Protein AF-A0A956FPH5-F1 (afdb_monomer)

Sequence (96 aa):
MIKRRSDGAIDFVSPLPCPFNYGSIPGFVAGDGDPLDAVVLGARLPAGAKVRRRVVGVVDFIDDGCEDPKVICAEGPLSPGQRRGVELFFAVYARF

Solvent-accessible surface area (backbone atoms only — not comparable to full-atom values): 5988 Å² total; per-residue (Å²): 68,66,44,54,40,87,89,66,48,78,72,43,71,52,95,51,87,55,97,54,41,68,49,59,42,90,97,40,67,41,89,86,69,35,51,28,39,31,37,40,59,71,82,89,69,65,90,88,67,84,82,91,67,44,79,71,51,67,46,89,38,70,52,97,90,37,78,53,52,36,35,32,26,23,96,58,83,75,50,77,64,55,48,50,51,54,53,50,50,52,65,56,52,72,76,112

Nearest PDB structures (foldseek):
  6stf-assembly2_B  TM=5.545E-01  e=3.358E+00  Homo sapiens
  8fpw-assembly1_A  TM=4.051E-01  e=4.344E+00  Homo sapiens
  4m4k-assembly1_A  TM=5.173E-01  e=9.406E+00  Drosophila melanogaster

Mean predicted aligned error: 3.31 Å

Secondary structure (DSSP, 8-state):
-EEE-TTS-EEEE-SS--SSEEEEEEEEE-TTSSEEEEEE-SSPPPTT-----EEEEEE--EETTEE--EEEEESSSPPHHHHHHHHHHHHHHTT-

pLDDT: mean 91.52, std 5.55, range [76.44, 98.12]

Radius of gyration: 12.76 Å; Cα contacts (8 Å, |Δi|>4): 141; chains: 1; bounding box: 29×33×29 Å

Structure (mmCIF, N/CA/C/O backbone):
data_AF-A0A956FPH5-F1
#
_entry.id   AF-A0A956FPH5-F1
#
loop_
_atom_site.group_PDB
_atom_site.id
_atom_site.type_symbol
_atom_site.label_atom_id
_atom_site.label_alt_id
_atom_site.label_comp_id
_atom_site.label_asym_id
_atom_site.label_entity_id
_atom_site.label_seq_id
_atom_site.pdbx_PDB_ins_code
_atom_site.Cartn_x
_atom_site.Cartn_y
_atom_site.Cartn_z
_atom_site.occupancy
_atom_site.B_iso_or_equiv
_atom_site.auth_seq_id
_atom_site.auth_comp_id
_atom_site.auth_asym_id
_atom_site.auth_atom_id
_atom_site.pdbx_PDB_model_num
ATOM 1 N N . MET A 1 1 ? 7.480 -5.371 4.843 1.00 83.31 1 MET A N 1
ATOM 2 C CA . MET A 1 1 ? 6.456 -5.584 3.791 1.00 83.31 1 MET A CA 1
ATOM 3 C C . MET A 1 1 ? 6.927 -6.742 2.931 1.00 83.31 1 MET A C 1
ATOM 5 O O . MET A 1 1 ? 8.130 -6.832 2.734 1.00 83.31 1 MET A O 1
ATOM 9 N N . ILE A 1 2 ? 6.044 -7.652 2.515 1.00 87.19 2 ILE A N 1
ATOM 10 C CA . ILE A 1 2 ? 6.415 -8.808 1.678 1.00 87.19 2 ILE A CA 1
ATOM 11 C C . ILE A 1 2 ? 5.467 -8.834 0.481 1.00 87.19 2 ILE A C 1
ATOM 13 O O . ILE A 1 2 ? 4.271 -9.050 0.690 1.00 87.19 2 ILE A O 1
ATOM 17 N N . LYS A 1 3 ? 5.998 -8.619 -0.727 1.00 86.06 3 LYS A N 1
ATOM 18 C CA . LYS A 1 3 ? 5.282 -8.789 -1.999 1.00 86.06 3 LYS A CA 1
ATOM 19 C C . LYS A 1 3 ? 5.338 -10.252 -2.404 1.00 86.06 3 LYS A C 1
ATOM 21 O O . LYS A 1 3 ? 6.346 -10.935 -2.196 1.00 86.06 3 LYS A O 1
ATOM 26 N N . ARG A 1 4 ? 4.217 -10.752 -2.911 1.00 88.44 4 ARG A N 1
ATOM 27 C CA . ARG A 1 4 ? 4.083 -12.128 -3.382 1.00 88.44 4 ARG A CA 1
ATOM 28 C C . ARG A 1 4 ? 3.476 -12.127 -4.768 1.00 88.44 4 ARG A C 1
ATOM 30 O O . ARG A 1 4 ? 2.506 -11.408 -4.997 1.00 88.44 4 ARG A O 1
ATOM 37 N N . ARG A 1 5 ? 4.005 -12.995 -5.624 1.00 84.50 5 ARG A N 1
ATOM 38 C CA . ARG A 1 5 ? 3.460 -13.240 -6.959 1.00 84.50 5 ARG A CA 1
ATOM 39 C C . ARG A 1 5 ? 2.161 -14.032 -6.874 1.00 84.50 5 ARG A C 1
ATOM 41 O O . ARG A 1 5 ? 1.774 -14.541 -5.816 1.00 84.50 5 ARG A O 1
ATOM 48 N N . SER A 1 6 ? 1.499 -14.171 -8.017 1.00 79.31 6 SER A N 1
ATOM 49 C CA . SER A 1 6 ? 0.259 -14.944 -8.161 1.00 79.31 6 SER A CA 1
ATOM 50 C C . SER A 1 6 ? 0.393 -16.427 -7.774 1.00 79.31 6 SER A C 1
ATOM 52 O O . SER A 1 6 ? -0.578 -17.019 -7.3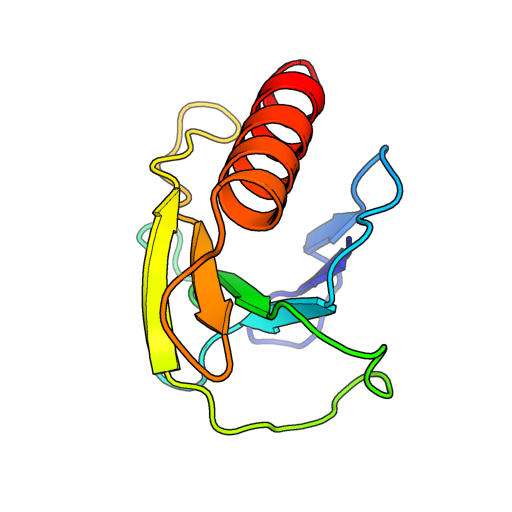05 1.00 79.31 6 SER A O 1
ATOM 54 N N . ASP A 1 7 ? 1.588 -17.013 -7.893 1.00 84.00 7 ASP A N 1
ATOM 55 C CA . ASP A 1 7 ? 1.906 -18.388 -7.476 1.00 84.00 7 ASP A CA 1
ATOM 56 C C . ASP A 1 7 ? 2.211 -18.532 -5.966 1.00 84.00 7 ASP A C 1
ATOM 58 O O . ASP A 1 7 ? 2.410 -19.640 -5.464 1.00 84.00 7 ASP A O 1
ATOM 62 N N . GLY A 1 8 ? 2.220 -17.421 -5.221 1.00 80.88 8 GLY A N 1
ATOM 63 C CA . GLY A 1 8 ? 2.503 -17.369 -3.787 1.00 80.88 8 GLY A CA 1
ATOM 64 C C . GLY A 1 8 ? 3.988 -17.266 -3.421 1.00 80.88 8 GLY A C 1
ATOM 65 O O . GLY A 1 8 ? 4.299 -17.085 -2.230 1.00 80.88 8 GLY A O 1
ATOM 66 N N . ALA A 1 9 ? 4.895 -17.329 -4.401 1.00 85.81 9 ALA A N 1
ATOM 67 C CA . ALA A 1 9 ? 6.316 -17.089 -4.198 1.00 85.81 9 ALA A CA 1
ATOM 68 C C . ALA A 1 9 ? 6.553 -15.673 -3.661 1.00 85.81 9 ALA A C 1
ATOM 70 O O . ALA A 1 9 ? 5.793 -14.741 -3.935 1.00 85.81 9 ALA A O 1
ATOM 71 N N . ILE A 1 10 ? 7.598 -15.518 -2.848 1.00 87.06 10 ILE A N 1
ATOM 72 C CA . ILE A 1 10 ? 8.025 -14.198 -2.383 1.00 87.06 10 ILE A CA 1
ATOM 73 C C . ILE A 1 10 ? 8.711 -13.512 -3.556 1.00 87.06 10 ILE A C 1
ATOM 75 O O . ILE A 1 10 ? 9.723 -14.006 -4.041 1.00 87.06 10 ILE A O 1
ATOM 79 N N . ASP A 1 11 ? 8.143 -12.390 -3.979 1.00 84.19 11 ASP A N 1
ATOM 80 C CA . ASP A 1 11 ? 8.726 -11.544 -5.014 1.00 84.19 11 ASP A CA 1
ATOM 81 C C . ASP A 1 11 ? 9.755 -10.594 -4.401 1.00 84.19 11 ASP A C 1
ATOM 83 O O . ASP A 1 11 ? 10.899 -10.509 -4.836 1.00 84.19 11 ASP A O 1
ATOM 87 N N . PHE A 1 12 ? 9.361 -9.948 -3.304 1.00 85.56 12 PHE A N 1
ATOM 88 C CA . PHE A 1 12 ? 10.166 -8.921 -2.670 1.00 85.56 12 PHE A CA 1
ATOM 89 C C . PHE A 1 12 ? 9.937 -8.867 -1.159 1.00 85.56 12 PHE A C 1
ATOM 91 O O . PHE A 1 12 ? 8.821 -9.043 -0.655 1.00 85.56 12 PHE A O 1
ATOM 98 N N . VAL A 1 13 ? 11.008 -8.581 -0.418 1.00 87.25 13 VAL A N 1
ATOM 99 C CA . VAL A 1 13 ? 10.968 -8.295 1.017 1.00 87.25 13 VAL A CA 1
ATOM 100 C C . VAL A 1 13 ? 11.530 -6.901 1.229 1.00 87.25 13 VAL A C 1
ATOM 102 O O . VAL A 1 13 ? 12.706 -6.654 0.989 1.00 87.25 13 VAL A O 1
ATOM 105 N N . SER A 1 14 ? 10.685 -6.000 1.721 1.00 86.31 14 SER A N 1
ATOM 106 C CA . SER A 1 14 ? 11.087 -4.619 1.971 1.00 86.31 14 SER A CA 1
ATOM 107 C C . SER A 1 14 ? 12.204 -4.546 3.011 1.00 86.31 14 SER A C 1
ATOM 109 O O . SER A 1 14 ? 12.059 -5.157 4.079 1.00 86.31 14 SER A O 1
ATOM 111 N N . PRO A 1 15 ? 13.260 -3.750 2.756 1.00 87.06 15 PRO A N 1
ATOM 112 C CA . PRO A 1 15 ? 14.325 -3.507 3.724 1.00 87.06 15 PRO A CA 1
ATOM 113 C C . PRO A 1 15 ? 13.835 -2.687 4.925 1.00 87.06 15 PRO A C 1
ATOM 115 O O . PRO A 1 15 ? 14.507 -2.627 5.953 1.00 87.06 15 PRO A O 1
ATOM 118 N N . LEU A 1 16 ? 12.649 -2.076 4.820 1.00 88.38 16 LEU A N 1
ATOM 119 C CA . LEU A 1 16 ? 12.019 -1.317 5.887 1.00 88.38 16 LEU A CA 1
ATOM 120 C C . LEU A 1 16 ? 10.830 -2.084 6.489 1.00 88.38 16 LEU A C 1
ATOM 122 O O . LEU A 1 16 ? 9.984 -2.641 5.772 1.00 88.38 16 LEU A O 1
ATOM 126 N N . PRO A 1 17 ? 10.688 -2.084 7.826 1.00 89.00 17 PRO A N 1
ATOM 127 C CA . PRO A 1 17 ? 9.469 -2.566 8.448 1.00 89.00 17 PRO A CA 1
ATOM 128 C C . PRO A 1 17 ? 8.307 -1.659 8.030 1.00 89.00 17 PRO A C 1
ATOM 130 O O . PRO A 1 17 ? 8.312 -0.455 8.273 1.00 89.00 17 PRO A O 1
ATOM 133 N N . CYS A 1 18 ? 7.288 -2.251 7.406 1.00 91.00 18 CYS A N 1
ATOM 134 C CA . CYS A 1 18 ?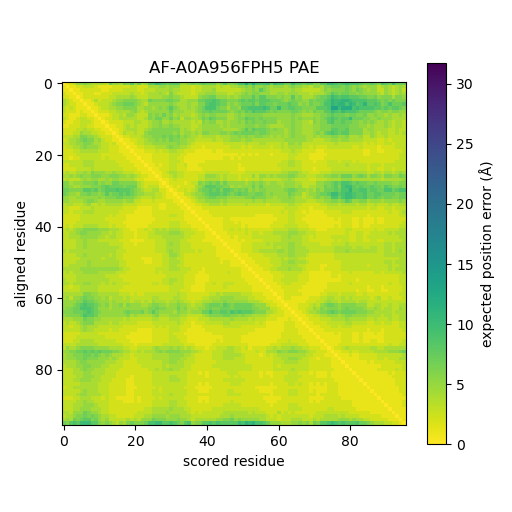 6.082 -1.515 7.048 1.00 91.00 18 CYS A CA 1
ATOM 135 C C . CYS A 1 18 ? 5.183 -1.412 8.285 1.00 91.00 18 CYS A C 1
ATOM 137 O O . CYS A 1 18 ? 4.843 -2.451 8.865 1.00 91.00 18 CYS A O 1
ATOM 139 N N . PRO A 1 19 ? 4.798 -0.194 8.701 1.00 94.25 19 PRO A N 1
ATOM 140 C CA . PRO A 1 19 ? 3.934 0.001 9.861 1.00 94.25 19 PRO A CA 1
ATOM 141 C C . PRO A 1 19 ? 2.466 -0.353 9.570 1.00 94.25 19 PRO A C 1
ATOM 143 O O . PRO A 1 19 ? 1.646 -0.359 10.484 1.00 94.25 19 PRO A O 1
ATOM 146 N N . PHE A 1 20 ? 2.129 -0.652 8.314 1.00 96.12 20 PHE A N 1
ATOM 147 C CA . PHE A 1 20 ? 0.775 -0.935 7.848 1.00 96.12 20 PHE A CA 1
ATOM 148 C C . PHE A 1 20 ? 0.604 -2.407 7.460 1.00 96.12 20 PHE A C 1
ATOM 150 O O . PHE A 1 20 ? 1.576 -3.144 7.273 1.00 96.12 20 PHE A O 1
ATOM 157 N N . ASN A 1 21 ? -0.647 -2.841 7.304 1.00 96.94 21 ASN A N 1
ATOM 158 C CA . ASN A 1 21 ? -0.917 -4.137 6.694 1.00 96.94 21 ASN A CA 1
ATOM 159 C C . ASN A 1 21 ? -0.712 -4.014 5.184 1.00 96.94 21 ASN A C 1
ATOM 161 O O . ASN A 1 21 ? -1.184 -3.055 4.578 1.00 96.94 21 ASN A O 1
ATOM 165 N N . TYR A 1 22 ? -0.042 -4.988 4.583 1.00 95.81 22 TYR A N 1
ATOM 166 C CA . TYR A 1 22 ? 0.235 -5.008 3.153 1.00 95.81 22 TYR A CA 1
ATOM 167 C C . TYR A 1 22 ? -0.193 -6.343 2.552 1.00 95.81 22 TYR A C 1
ATOM 169 O O . TYR A 1 22 ? -0.065 -7.388 3.198 1.00 95.81 22 TYR A O 1
ATOM 177 N N . GLY A 1 23 ? -0.693 -6.292 1.326 1.00 94.69 23 GLY A N 1
ATOM 178 C CA . GLY A 1 23 ? -1.084 -7.446 0.535 1.00 94.69 23 GLY A CA 1
ATOM 179 C C . GLY A 1 23 ? -1.475 -7.002 -0.868 1.00 94.69 23 GLY A C 1
ATOM 180 O O . GLY A 1 23 ? -1.012 -5.969 -1.337 1.00 94.69 23 GLY A O 1
ATOM 181 N N . SER A 1 24 ? -2.363 -7.757 -1.504 1.00 94.25 24 SER A N 1
ATOM 182 C CA . SER A 1 24 ? -2.837 -7.477 -2.858 1.00 94.25 24 SER A CA 1
ATOM 183 C C . SER A 1 24 ? -4.359 -7.524 -2.967 1.00 94.25 24 SER A C 1
ATOM 185 O O . SER A 1 24 ? -5.052 -8.016 -2.068 1.00 94.25 24 SER A O 1
ATOM 187 N N . ILE A 1 25 ? -4.888 -7.000 -4.073 1.00 94.06 25 ILE A N 1
ATOM 188 C CA . ILE A 1 25 ? -6.317 -7.011 -4.388 1.00 94.06 25 ILE A CA 1
ATOM 189 C C . ILE A 1 25 ? -6.628 -8.208 -5.304 1.00 94.06 25 ILE A C 1
ATOM 191 O O . ILE A 1 25 ? -6.209 -8.222 -6.462 1.00 94.06 25 ILE A O 1
ATOM 195 N N . PRO A 1 26 ? -7.392 -9.216 -4.839 1.00 89.69 26 PRO A N 1
ATOM 196 C CA . PRO A 1 26 ? -7.726 -10.375 -5.660 1.00 89.69 26 PRO A CA 1
ATOM 197 C C . PRO A 1 26 ? -8.478 -9.986 -6.938 1.00 89.69 26 PRO A C 1
ATOM 199 O O . PRO A 1 26 ? -9.475 -9.267 -6.873 1.00 89.69 26 PRO A O 1
ATOM 202 N N . GLY A 1 27 ? -8.033 -10.508 -8.083 1.00 88.69 27 GLY A N 1
ATOM 203 C CA . GLY A 1 27 ? -8.665 -10.271 -9.386 1.00 88.69 27 GLY A CA 1
ATOM 204 C C . GLY A 1 27 ? -8.257 -8.966 -10.076 1.00 88.69 27 GLY A C 1
ATOM 205 O O . GLY A 1 27 ? -8.742 -8.704 -11.172 1.00 88.69 27 GLY A O 1
ATOM 206 N N . PHE A 1 28 ? -7.367 -8.175 -9.472 1.00 90.75 28 PHE A N 1
ATOM 207 C CA . PHE A 1 28 ? -6.764 -6.998 -10.094 1.00 90.75 28 PHE A CA 1
ATOM 208 C C . PHE A 1 28 ? -5.277 -7.258 -10.309 1.00 90.75 28 PHE A C 1
ATOM 210 O O . PHE A 1 28 ? -4.597 -7.760 -9.414 1.00 90.75 28 PHE A O 1
ATOM 217 N N . VAL A 1 29 ? -4.794 -6.929 -11.501 1.00 87.38 29 VAL A N 1
ATOM 218 C CA . VAL A 1 29 ? -3.427 -7.200 -11.952 1.00 87.38 29 VAL A CA 1
ATOM 219 C C . VAL A 1 29 ? -2.777 -5.867 -12.319 1.00 87.38 29 VAL A C 1
ATOM 221 O O . VAL A 1 29 ? -3.436 -5.018 -12.924 1.00 87.38 29 VAL A O 1
ATOM 224 N N . ALA A 1 30 ? -1.531 -5.667 -11.902 1.00 83.19 30 ALA A N 1
ATOM 225 C CA . ALA A 1 30 ?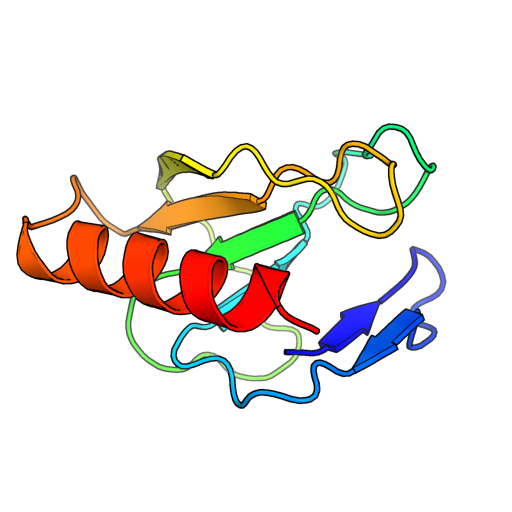 -0.710 -4.513 -12.241 1.00 83.19 30 ALA A CA 1
ATOM 226 C C . ALA A 1 30 ? -0.078 -4.665 -13.641 1.00 83.19 30 ALA A C 1
ATOM 228 O O . ALA A 1 30 ? -0.255 -5.679 -14.318 1.00 83.19 30 ALA A O 1
ATOM 229 N N . GLY A 1 31 ? 0.627 -3.632 -14.111 1.00 76.75 31 GLY A N 1
ATOM 230 C CA . GLY A 1 31 ? 1.212 -3.615 -15.460 1.00 76.75 31 GLY A CA 1
ATOM 231 C C . GLY A 1 31 ? 2.297 -4.675 -15.694 1.00 76.75 31 GLY A C 1
ATOM 232 O O . GLY A 1 31 ? 2.525 -5.072 -16.833 1.00 76.75 31 GLY A O 1
ATOM 233 N N . ASP A 1 32 ? 2.920 -5.159 -14.620 1.00 76.44 32 ASP A N 1
ATOM 234 C CA . ASP A 1 32 ? 3.950 -6.204 -14.598 1.00 76.44 32 ASP A CA 1
ATOM 235 C C . ASP A 1 32 ? 3.376 -7.638 -14.564 1.00 76.44 32 ASP A C 1
ATOM 237 O O . ASP A 1 32 ? 4.124 -8.608 -14.677 1.00 76.44 32 ASP A O 1
ATOM 241 N N . GLY A 1 33 ? 2.050 -7.790 -14.455 1.00 80.56 33 GLY A N 1
ATOM 242 C CA . GLY A 1 33 ? 1.379 -9.088 -14.355 1.00 80.56 33 GLY A CA 1
ATOM 243 C C . GLY A 1 33 ? 1.218 -9.614 -12.925 1.00 80.56 33 GLY A C 1
ATOM 244 O O . GLY A 1 33 ? 0.573 -10.654 -12.738 1.00 80.56 33 GLY A O 1
ATOM 245 N N . ASP A 1 34 ? 1.732 -8.903 -11.919 1.00 84.56 34 ASP A N 1
ATOM 246 C CA . ASP A 1 34 ? 1.538 -9.255 -10.517 1.00 84.56 34 ASP A CA 1
ATOM 247 C C . ASP A 1 34 ? 0.188 -8.756 -9.977 1.00 84.56 34 ASP A C 1
ATOM 249 O O . ASP A 1 34 ? -0.436 -7.846 -10.532 1.00 84.56 34 ASP A O 1
ATOM 253 N N . PRO A 1 35 ? -0.326 -9.354 -8.887 1.00 90.19 35 PRO A N 1
ATOM 254 C CA . PRO A 1 35 ? -1.509 -8.836 -8.215 1.00 90.19 35 PRO A CA 1
ATOM 255 C C . PRO A 1 35 ? -1.322 -7.378 -7.776 1.00 90.19 35 PRO A C 1
ATOM 25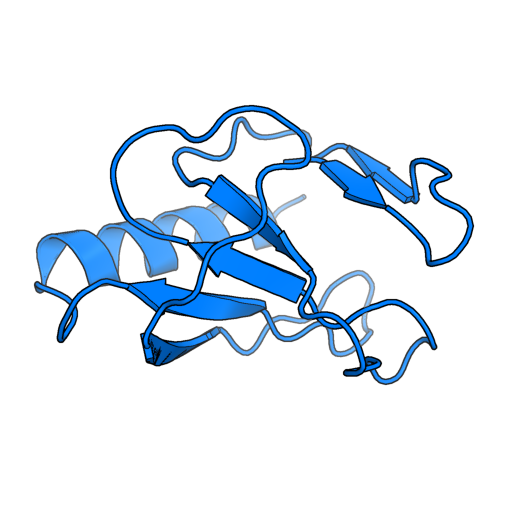7 O O . PRO A 1 35 ? -0.304 -7.039 -7.182 1.00 90.19 35 PRO A O 1
ATOM 260 N N . LEU A 1 36 ? -2.336 -6.537 -7.989 1.00 92.56 36 LEU A N 1
ATOM 261 C CA . LEU A 1 36 ? -2.270 -5.115 -7.641 1.00 92.56 36 LEU A CA 1
ATOM 262 C C . LEU A 1 36 ? -2.068 -4.908 -6.131 1.00 92.56 36 LEU A C 1
ATOM 264 O O . LEU A 1 36 ? -2.831 -5.439 -5.316 1.00 92.56 36 LEU A O 1
ATOM 268 N N . ASP A 1 37 ? -1.085 -4.086 -5.774 1.00 94.00 37 ASP A N 1
ATOM 269 C CA . ASP A 1 37 ? -0.673 -3.849 -4.394 1.00 94.00 37 ASP A CA 1
ATOM 270 C C . ASP A 1 37 ? -1.684 -3.045 -3.569 1.00 94.00 37 ASP A C 1
ATOM 272 O O . ASP A 1 37 ? -2.261 -2.047 -4.009 1.00 94.00 37 ASP A O 1
ATOM 276 N N . ALA A 1 38 ? -1.835 -3.439 -2.302 1.00 96.50 38 ALA A N 1
ATOM 277 C CA . ALA A 1 38 ? -2.710 -2.780 -1.346 1.00 96.50 38 ALA A CA 1
ATOM 278 C C . ALA A 1 38 ? -2.058 -2.584 0.027 1.00 96.50 38 ALA A C 1
ATOM 280 O O . ALA A 1 38 ? -1.490 -3.499 0.627 1.00 96.50 38 ALA A O 1
ATOM 281 N N . VAL A 1 39 ? -2.252 -1.387 0.579 1.00 97.50 39 VAL A N 1
ATOM 282 C CA . VAL A 1 39 ? -1.921 -1.023 1.958 1.00 97.50 39 VAL A CA 1
ATOM 283 C C . VAL A 1 39 ? -3.212 -0.784 2.728 1.00 97.50 39 VAL A C 1
ATOM 285 O O . VAL A 1 39 ? -4.005 0.089 2.381 1.00 97.50 39 VAL A O 1
ATOM 288 N N . VAL A 1 40 ? -3.421 -1.534 3.807 1.00 97.88 40 VAL A N 1
ATOM 289 C CA . VAL A 1 40 ? -4.593 -1.405 4.676 1.00 97.88 40 VAL A CA 1
ATOM 290 C C . VAL A 1 40 ? -4.195 -0.762 6.002 1.00 97.88 40 VAL A C 1
ATOM 292 O O . VAL A 1 40 ? -3.444 -1.335 6.800 1.00 97.88 40 VAL A O 1
ATOM 295 N N . LEU A 1 41 ? -4.750 0.420 6.262 1.00 97.44 41 LEU A N 1
ATOM 296 C CA . LEU A 1 41 ? -4.599 1.130 7.528 1.00 97.44 41 LEU A CA 1
ATOM 297 C C . LEU A 1 41 ? -5.511 0.537 8.607 1.00 97.44 41 LEU A C 1
ATOM 299 O O . LEU A 1 41 ? -6.676 0.230 8.349 1.00 97.44 41 LEU 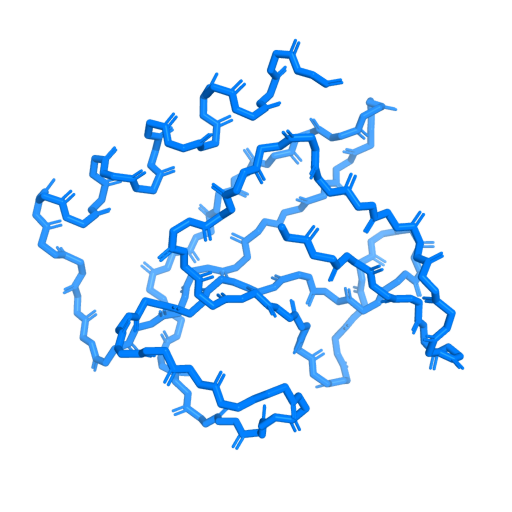A O 1
ATOM 303 N N . GLY A 1 42 ? -4.991 0.429 9.831 1.00 94.81 42 GLY A N 1
ATOM 304 C CA . GLY A 1 42 ? -5.737 -0.040 10.998 1.00 94.81 42 GLY A CA 1
ATOM 305 C C . GLY A 1 42 ? -4.933 -1.005 11.863 1.00 94.81 42 GLY A C 1
ATOM 306 O O . GLY A 1 42 ? -3.705 -1.052 11.787 1.00 94.81 42 GLY A O 1
ATOM 307 N N . ALA A 1 43 ? -5.640 -1.776 12.692 1.00 94.75 43 ALA A N 1
ATOM 308 C CA . ALA A 1 43 ? -5.037 -2.806 13.532 1.00 94.75 43 ALA A CA 1
ATOM 309 C C . ALA A 1 43 ? -4.332 -3.887 12.693 1.00 94.75 43 ALA A C 1
ATOM 311 O O . ALA A 1 43 ? -4.691 -4.137 11.539 1.00 94.75 43 ALA A O 1
ATOM 312 N N . ARG A 1 44 ? -3.325 -4.539 13.283 1.00 95.25 44 ARG A N 1
ATOM 313 C CA . ARG A 1 44 ? -2.570 -5.611 12.626 1.00 95.25 44 ARG A CA 1
ATOM 314 C C . ARG A 1 44 ? -3.485 -6.794 12.307 1.00 95.25 44 ARG A C 1
ATOM 316 O O . ARG A 1 44 ? -4.213 -7.273 13.173 1.00 95.25 44 ARG A O 1
ATOM 323 N N . LEU A 1 45 ? -3.399 -7.280 11.075 1.00 95.88 45 LEU A N 1
ATOM 324 C CA . LEU A 1 45 ? -4.143 -8.436 10.591 1.00 95.88 45 LEU A CA 1
ATOM 325 C C . LEU A 1 45 ? -3.263 -9.699 10.607 1.00 95.88 45 LEU A C 1
ATOM 327 O O . LEU A 1 45 ? -2.046 -9.600 10.418 1.00 95.88 45 LEU A O 1
ATOM 331 N N . PRO A 1 46 ? -3.852 -10.894 10.803 1.00 95.38 46 PRO A N 1
ATOM 332 C CA . PRO A 1 46 ? -3.153 -12.156 10.587 1.00 95.38 46 PRO A CA 1
ATOM 333 C C . PRO A 1 46 ? -2.660 -12.291 9.140 1.00 95.38 46 PRO A C 1
ATOM 335 O O . PRO A 1 46 ? -3.301 -11.808 8.204 1.00 95.38 46 PRO A O 1
ATOM 338 N N . ALA A 1 47 ? -1.542 -12.990 8.940 1.00 91.38 47 ALA A N 1
ATOM 339 C CA . ALA A 1 47 ? -1.048 -13.288 7.599 1.00 91.38 47 ALA A CA 1
ATOM 340 C C . ALA A 1 47 ? -2.095 -14.087 6.798 1.00 91.38 47 ALA A C 1
ATOM 342 O O . ALA A 1 47 ? -2.690 -15.031 7.313 1.00 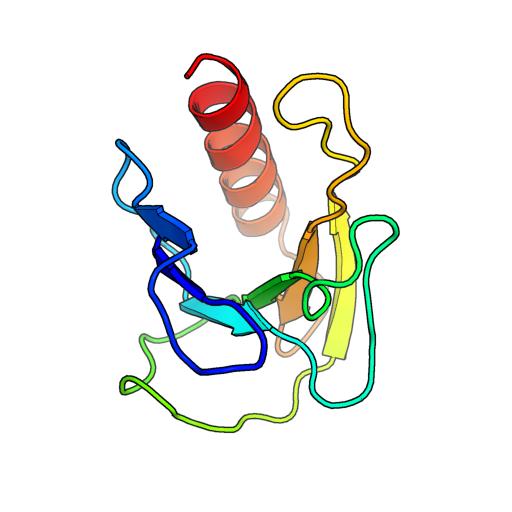91.38 47 ALA A O 1
ATOM 343 N N . GLY A 1 48 ? -2.330 -13.694 5.543 1.00 91.00 48 GLY A N 1
ATOM 344 C CA . GLY A 1 48 ? -3.329 -14.327 4.673 1.00 91.00 48 GLY A CA 1
ATOM 345 C C . GLY A 1 48 ? -4.784 -13.938 4.963 1.00 91.00 48 GLY A C 1
ATOM 346 O O . GLY A 1 48 ? -5.689 -14.453 4.304 1.00 91.00 48 GLY A O 1
ATOM 347 N N . ALA A 1 49 ? -5.038 -13.029 5.913 1.00 95.06 49 ALA A N 1
ATOM 348 C CA . ALA A 1 49 ? -6.383 -12.526 6.163 1.00 95.06 49 ALA A CA 1
ATOM 349 C C . ALA A 1 49 ? -6.969 -11.849 4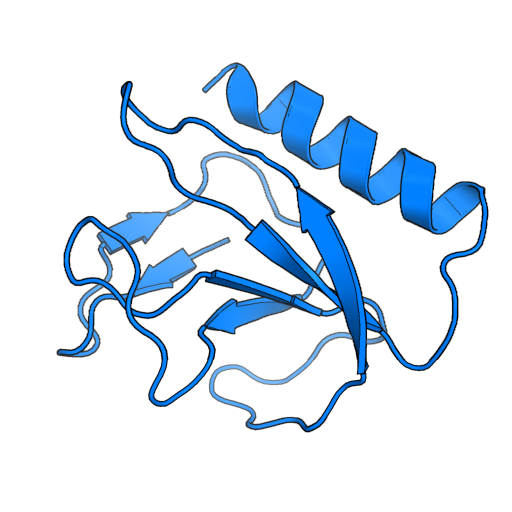.912 1.00 95.06 49 ALA A C 1
ATOM 351 O O . ALA A 1 49 ? -6.322 -11.023 4.268 1.00 95.06 49 ALA A O 1
ATOM 352 N N . LYS A 1 50 ? -8.232 -12.162 4.604 1.00 95.44 50 LYS A N 1
ATOM 353 C CA . LYS A 1 50 ? -9.012 -11.490 3.558 1.00 95.44 50 LYS A CA 1
ATOM 354 C C . LYS A 1 50 ? -9.940 -10.477 4.209 1.00 95.44 50 LYS A C 1
ATOM 356 O O . LYS A 1 50 ? -10.765 -10.840 5.044 1.00 95.44 50 LYS A O 1
ATOM 361 N N . VAL A 1 51 ? -9.816 -9.212 3.823 1.00 95.69 51 VAL A N 1
ATOM 362 C CA . VAL A 1 51 ? -10.614 -8.118 4.384 1.00 95.69 51 VAL A CA 1
ATOM 363 C C . VAL A 1 51 ? -11.276 -7.305 3.284 1.00 95.69 51 VAL A C 1
ATOM 365 O O . VAL A 1 51 ? -10.726 -7.136 2.200 1.00 95.69 51 VAL A O 1
ATOM 368 N N . ARG A 1 52 ? -12.457 -6.761 3.584 1.00 95.69 52 ARG A N 1
ATOM 369 C CA . ARG A 1 52 ? -13.113 -5.751 2.751 1.00 95.69 52 ARG A CA 1
ATOM 370 C C . ARG A 1 52 ? -12.897 -4.380 3.380 1.00 95.69 52 ARG A C 1
ATOM 372 O O . ARG A 1 52 ? -13.227 -4.176 4.551 1.00 95.69 52 ARG A O 1
ATOM 379 N N . ARG A 1 53 ? -12.330 -3.451 2.615 1.00 95.75 53 ARG A N 1
ATOM 380 C CA . ARG A 1 53 ? -12.033 -2.079 3.047 1.00 95.75 53 ARG A CA 1
ATOM 381 C C . ARG A 1 53 ? -12.323 -1.093 1.924 1.00 95.75 53 ARG A C 1
ATOM 383 O O . ARG A 1 53 ? -12.414 -1.484 0.762 1.00 95.75 53 ARG A O 1
ATOM 390 N N . ARG A 1 54 ? -12.534 0.172 2.288 1.00 96.44 54 ARG A N 1
ATOM 391 C CA . ARG A 1 54 ? -12.792 1.242 1.324 1.00 96.44 54 ARG A CA 1
ATOM 392 C C . ARG A 1 54 ? -11.462 1.711 0.746 1.00 96.44 54 ARG A C 1
ATOM 394 O O . ARG A 1 54 ? -10.544 1.990 1.514 1.00 96.44 54 ARG A O 1
ATOM 401 N N . VAL A 1 55 ? -11.391 1.852 -0.576 1.00 97.44 55 VAL A N 1
ATOM 402 C CA . VAL A 1 55 ? -10.288 2.560 -1.238 1.00 97.44 55 VAL A CA 1
ATOM 403 C C . VAL A 1 55 ? -10.430 4.050 -0.949 1.00 97.44 55 VAL A C 1
ATOM 405 O O . VAL A 1 55 ? -11.495 4.634 -1.167 1.00 97.44 55 VAL A O 1
ATOM 408 N N . VAL A 1 56 ? -9.374 4.651 -0.411 1.00 97.75 56 VAL A N 1
ATOM 409 C CA . VAL A 1 56 ? -9.360 6.055 0.032 1.00 97.75 56 VAL A CA 1
ATOM 410 C C . VAL A 1 56 ? -8.284 6.889 -0.653 1.00 97.75 56 VAL A C 1
ATOM 412 O O . VAL A 1 56 ? -8.277 8.107 -0.502 1.00 97.75 56 VAL A O 1
ATOM 415 N N . GLY A 1 57 ? -7.405 6.249 -1.418 1.00 96.69 57 GLY A N 1
ATOM 416 C CA . GLY A 1 57 ? -6.396 6.908 -2.230 1.00 96.69 57 GLY A CA 1
ATOM 417 C C . GLY A 1 57 ? -5.491 5.894 -2.913 1.00 96.69 57 GLY A C 1
ATOM 418 O O . GLY A 1 57 ? -5.606 4.688 -2.687 1.00 96.69 57 GLY A O 1
ATOM 419 N N . VAL A 1 58 ? -4.582 6.406 -3.728 1.00 96.94 58 VAL A N 1
ATOM 420 C CA . VAL A 1 58 ? -3.504 5.652 -4.365 1.00 96.94 58 VAL A CA 1
ATOM 421 C C . VAL A 1 58 ? -2.227 6.451 -4.146 1.00 96.94 58 VAL A C 1
ATOM 423 O O . VAL A 1 58 ? -2.255 7.681 -4.204 1.00 96.94 58 VAL A O 1
ATOM 426 N N . VAL A 1 59 ? -1.138 5.764 -3.815 1.00 96.62 59 VAL A N 1
ATOM 427 C CA . VAL A 1 59 ? 0.201 6.344 -3.906 1.00 96.62 59 VAL A CA 1
ATOM 428 C C . VAL A 1 59 ? 0.747 5.947 -5.265 1.00 96.62 59 VAL A C 1
ATOM 430 O O . VAL A 1 59 ? 0.992 4.763 -5.507 1.00 96.62 59 VAL A O 1
ATOM 433 N N . ASP A 1 60 ? 0.911 6.939 -6.133 1.00 93.19 60 ASP A N 1
ATOM 434 C CA . ASP A 1 60 ? 1.609 6.769 -7.401 1.00 93.19 60 ASP A CA 1
ATOM 435 C C . ASP A 1 60 ? 3.086 6.545 -7.079 1.00 93.19 60 ASP A C 1
ATOM 437 O O . ASP A 1 60 ? 3.758 7.411 -6.509 1.00 93.19 60 ASP A O 1
ATOM 441 N N . PHE A 1 61 ? 3.560 5.336 -7.350 1.00 91.50 61 PHE A N 1
ATOM 442 C CA . PHE A 1 61 ? 4.874 4.870 -6.942 1.00 91.50 61 PHE A CA 1
ATOM 443 C C . PHE A 1 61 ? 5.570 4.224 -8.132 1.00 91.50 61 PHE A C 1
ATOM 445 O O . PHE A 1 61 ? 4.937 3.520 -8.918 1.00 91.50 61 PHE A O 1
ATOM 452 N N . ILE A 1 62 ? 6.866 4.495 -8.258 1.00 87.69 62 ILE A N 1
ATOM 453 C CA . ILE A 1 62 ? 7.727 3.913 -9.282 1.00 87.69 62 ILE A CA 1
ATOM 454 C C . ILE A 1 62 ? 8.745 3.047 -8.549 1.00 87.69 62 ILE A C 1
ATOM 456 O O . ILE A 1 62 ? 9.489 3.571 -7.719 1.00 87.69 62 ILE A O 1
ATOM 460 N N . ASP A 1 63 ? 8.757 1.753 -8.855 1.00 82.00 63 ASP A N 1
ATOM 461 C CA . ASP A 1 63 ? 9.707 0.776 -8.321 1.00 82.00 63 ASP A CA 1
ATOM 462 C C . ASP A 1 63 ? 10.553 0.236 -9.480 1.00 82.00 63 ASP A C 1
ATOM 464 O O . ASP A 1 63 ? 10.007 -0.177 -10.502 1.00 82.00 63 ASP A O 1
ATOM 468 N N . ASP A 1 64 ? 11.879 0.336 -9.375 1.00 82.44 64 ASP A N 1
ATOM 469 C CA . ASP A 1 64 ? 12.8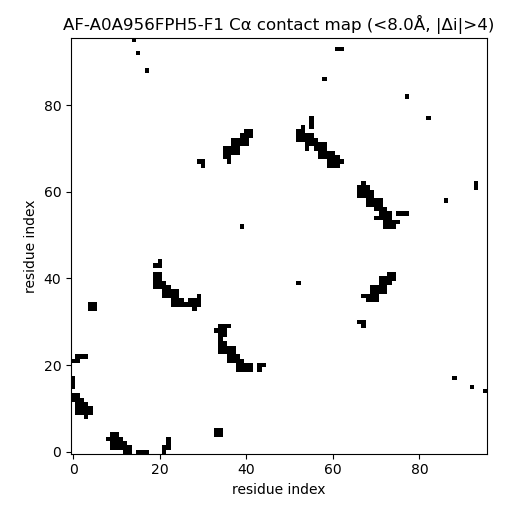41 -0.023 -10.436 1.00 82.44 64 ASP A CA 1
ATOM 470 C C . ASP A 1 64 ? 12.475 0.504 -11.848 1.00 82.44 64 ASP A C 1
ATOM 472 O O . ASP A 1 64 ? 12.562 -0.179 -12.869 1.00 82.44 64 ASP A O 1
ATOM 476 N N . GLY A 1 65 ? 11.990 1.749 -11.915 1.00 84.25 65 GLY A N 1
ATOM 477 C CA . GLY A 1 65 ? 11.580 2.396 -13.169 1.00 84.25 65 GLY A CA 1
ATOM 478 C C . GLY A 1 65 ? 10.236 1.925 -13.742 1.00 84.25 65 GLY A C 1
ATOM 479 O O . GLY A 1 65 ? 9.824 2.432 -14.785 1.00 84.25 65 GLY A O 1
ATOM 480 N N . CYS A 1 66 ? 9.538 1.013 -13.065 1.00 84.56 66 CYS A N 1
ATOM 481 C CA . CYS A 1 66 ? 8.220 0.514 -13.441 1.00 84.56 66 CYS A CA 1
ATOM 482 C C . CYS A 1 66 ? 7.124 1.137 -12.565 1.00 84.56 66 CYS A C 1
ATOM 484 O O . CYS A 1 66 ? 7.321 1.387 -11.376 1.00 84.56 66 CYS A O 1
ATOM 486 N N . GLU A 1 67 ? 5.952 1.397 -13.149 1.00 88.06 67 GLU A N 1
ATOM 487 C CA . GLU A 1 67 ? 4.791 1.851 -12.380 1.00 88.06 67 GLU A CA 1
ATOM 488 C C . GLU A 1 67 ? 4.300 0.729 -11.463 1.00 88.06 67 GLU A C 1
ATOM 490 O O . GLU A 1 67 ? 3.904 -0.338 -11.931 1.00 88.06 67 GLU A O 1
ATOM 495 N N . ASP A 1 68 ? 4.284 0.990 -10.158 1.00 88.62 68 ASP A N 1
ATOM 496 C CA . ASP A 1 68 ? 3.866 0.018 -9.150 1.00 88.62 68 ASP A CA 1
ATOM 497 C C . ASP A 1 68 ? 2.940 0.681 -8.110 1.00 88.62 68 ASP A C 1
ATOM 499 O O . ASP A 1 68 ? 3.310 0.867 -6.939 1.00 88.62 68 ASP A O 1
ATOM 503 N N . PRO A 1 69 ? 1.735 1.114 -8.535 1.00 93.25 69 PRO A N 1
ATOM 504 C CA . PRO A 1 69 ? 0.835 1.915 -7.717 1.00 93.25 69 PRO A CA 1
ATOM 505 C C . PRO A 1 69 ? 0.383 1.165 -6.463 1.00 93.25 69 PRO A C 1
ATOM 507 O O . PRO A 1 69 ? 0.001 -0.004 -6.499 1.00 93.25 69 PRO A O 1
ATOM 510 N N . LYS A 1 70 ? 0.354 1.875 -5.333 1.00 94.81 70 LYS A N 1
ATOM 511 C CA . LYS A 1 70 ? 0.002 1.300 -4.027 1.00 94.81 70 LYS A CA 1
ATOM 512 C C . LYS A 1 70 ? -1.386 1.775 -3.616 1.00 94.81 70 LYS A C 1
ATOM 514 O O . LYS A 1 70 ? -1.573 2.938 -3.243 1.00 94.81 70 LYS A O 1
ATOM 519 N N . VAL A 1 71 ? -2.381 0.888 -3.657 1.00 97.31 71 VAL A N 1
ATOM 520 C CA . VAL A 1 71 ? -3.766 1.240 -3.310 1.00 97.31 71 VAL A CA 1
ATOM 521 C C . VAL A 1 71 ? -3.916 1.371 -1.797 1.00 97.31 71 VAL A C 1
ATOM 523 O O . VAL A 1 71 ? -3.670 0.427 -1.048 1.00 97.31 71 VAL A O 1
ATOM 526 N N . ILE A 1 72 ? -4.376 2.528 -1.324 1.00 98.12 72 ILE A N 1
ATOM 527 C CA . ILE A 1 72 ? -4.556 2.795 0.104 1.00 98.12 72 ILE A CA 1
ATOM 528 C C . ILE A 1 72 ? -6.004 2.520 0.503 1.00 98.12 72 ILE A C 1
ATOM 530 O O . ILE A 1 72 ? -6.951 3.115 -0.018 1.00 98.12 72 ILE A O 1
ATOM 534 N N . CYS A 1 73 ? -6.167 1.626 1.473 1.00 98.12 73 CYS A N 1
ATOM 535 C CA . CYS A 1 73 ? -7.447 1.180 1.996 1.00 98.12 73 CYS A CA 1
ATOM 536 C C . CYS A 1 73 ? -7.593 1.512 3.487 1.00 98.12 73 CYS A C 1
ATOM 538 O O . CYS A 1 73 ? -6.669 1.317 4.278 1.00 98.12 73 CYS A O 1
ATOM 540 N N . ALA A 1 74 ? -8.780 1.962 3.896 1.00 97.25 74 ALA A N 1
ATOM 541 C CA . ALA A 1 74 ? -9.093 2.278 5.291 1.00 97.25 74 ALA A CA 1
ATOM 542 C C . ALA A 1 74 ? -10.588 2.073 5.605 1.00 97.25 74 ALA A C 1
ATOM 544 O O . ALA A 1 74 ? -11.383 1.709 4.734 1.00 97.25 74 ALA A O 1
ATOM 545 N N . GLU A 1 75 ? -10.978 2.278 6.866 1.00 94.19 75 GLU A N 1
ATOM 546 C CA . GLU A 1 75 ? -12.388 2.236 7.299 1.00 94.19 75 GLU A CA 1
ATOM 547 C C . GLU A 1 75 ? -13.158 3.511 6.921 1.00 94.19 75 GLU A C 1
ATOM 549 O O . GLU A 1 75 ? -14.362 3.466 6.680 1.00 94.19 75 GLU A O 1
ATOM 554 N N . GLY A 1 76 ? -12.459 4.639 6.790 1.00 94.19 76 GLY A N 1
ATOM 555 C CA . GLY A 1 76 ? -13.028 5.933 6.426 1.00 94.19 76 GLY A CA 1
ATOM 556 C C . GLY A 1 76 ? -11.976 6.866 5.823 1.00 94.19 76 GLY A C 1
ATOM 557 O O . GLY A 1 76 ? -10.852 6.428 5.572 1.00 94.19 76 GLY A O 1
ATOM 558 N N . PRO A 1 77 ? -12.327 8.141 5.568 1.00 94.94 77 PRO A N 1
ATOM 559 C CA . PRO A 1 77 ? -11.380 9.138 5.076 1.00 94.94 77 PRO A CA 1
ATOM 560 C C . PRO A 1 77 ? -10.127 9.220 5.952 1.00 94.94 77 PRO A C 1
ATOM 562 O O . PRO A 1 77 ? -10.203 9.082 7.174 1.00 94.94 77 PRO A O 1
ATOM 565 N N . LEU A 1 78 ? -8.976 9.466 5.328 1.00 95.75 78 LEU A N 1
ATOM 566 C CA . LEU A 1 78 ? -7.713 9.569 6.051 1.00 95.75 78 LEU A CA 1
ATOM 567 C C . LEU A 1 78 ? -7.684 10.825 6.919 1.00 95.75 78 LEU A C 1
ATOM 569 O O . LEU A 1 78 ? -7.927 11.932 6.437 1.00 95.75 78 LEU A O 1
ATOM 573 N N . SER A 1 79 ? -7.296 10.668 8.183 1.00 96.44 79 SER A N 1
ATOM 574 C CA . SER A 1 79 ? -6.895 11.817 8.993 1.00 96.44 79 SER A CA 1
ATOM 575 C C . SER A 1 79 ? -5.581 12.420 8.463 1.00 96.44 79 SER A C 1
ATOM 577 O O . SER A 1 79 ? -4.768 11.707 7.859 1.00 96.44 79 SER A O 1
ATOM 579 N N . PRO A 1 80 ? -5.288 13.704 8.743 1.00 96.94 80 PRO A N 1
ATOM 580 C CA . PRO A 1 80 ? -4.023 14.325 8.342 1.00 96.94 80 PRO A CA 1
ATOM 581 C C . PRO A 1 80 ? -2.775 13.612 8.885 1.00 96.94 80 PRO A C 1
ATOM 583 O O . PRO A 1 80 ? -1.704 13.701 8.292 1.00 96.94 80 PRO A O 1
ATOM 586 N N . GLY A 1 81 ? -2.882 12.933 10.032 1.00 97.12 81 GLY A N 1
ATOM 587 C CA . GLY A 1 81 ? -1.788 12.134 10.593 1.00 97.12 81 GLY A CA 1
ATOM 588 C C . GLY A 1 81 ? -1.560 10.840 9.814 1.00 97.12 81 GLY A C 1
ATOM 589 O O . GLY A 1 81 ? -0.426 10.525 9.468 1.00 97.12 81 GLY A O 1
ATOM 590 N N . GLN A 1 82 ? -2.638 10.129 9.472 1.00 96.56 82 GLN A N 1
ATOM 591 C CA . GLN A 1 82 ? -2.565 8.904 8.668 1.00 96.56 82 GLN A CA 1
ATOM 592 C C . GLN A 1 82 ? -2.017 9.180 7.271 1.00 96.56 82 GLN A C 1
ATOM 594 O O . GLN A 1 82 ? -1.123 8.469 6.823 1.00 96.56 82 GLN A O 1
ATOM 599 N N . ARG A 1 83 ? -2.503 10.242 6.616 1.00 97.00 83 ARG A N 1
ATOM 600 C CA . ARG A 1 83 ? -2.009 10.659 5.301 1.00 97.00 83 ARG A CA 1
ATOM 601 C C . ARG A 1 83 ? -0.504 10.933 5.331 1.00 97.00 83 ARG A C 1
ATOM 603 O O . ARG A 1 83 ? 0.232 10.310 4.575 1.00 97.00 83 ARG A O 1
ATOM 610 N N . ARG A 1 84 ? -0.045 11.772 6.269 1.00 97.44 84 ARG A N 1
ATOM 611 C CA . ARG A 1 84 ? 1.387 12.069 6.444 1.00 97.44 84 ARG A CA 1
ATOM 612 C C . ARG A 1 84 ? 2.213 10.822 6.752 1.00 97.44 84 ARG A C 1
ATOM 614 O O . ARG A 1 84 ? 3.331 10.711 6.271 1.00 97.44 84 ARG A O 1
ATOM 621 N N . GLY A 1 85 ? 1.679 9.885 7.535 1.00 96.88 85 GLY A N 1
ATOM 622 C CA . GLY A 1 85 ? 2.357 8.624 7.833 1.00 96.88 85 GLY A CA 1
ATOM 623 C C . GLY A 1 85 ? 2.560 7.749 6.594 1.00 96.88 85 GLY A C 1
ATOM 624 O O . GLY A 1 85 ? 3.645 7.203 6.412 1.00 96.88 85 GLY A O 1
ATOM 625 N N . VAL A 1 86 ? 1.542 7.642 5.732 1.00 96.88 86 VAL A N 1
ATOM 626 C CA . VAL A 1 86 ? 1.637 6.915 4.453 1.00 96.88 86 VAL A CA 1
ATOM 627 C C . VAL A 1 86 ? 2.640 7.594 3.522 1.00 96.88 86 VAL A C 1
ATOM 629 O O . VAL A 1 86 ? 3.545 6.932 3.022 1.00 96.88 86 VAL A O 1
ATOM 632 N N . GLU A 1 87 ? 2.518 8.910 3.342 1.00 96.25 87 GLU A N 1
ATOM 633 C CA . GLU A 1 87 ? 3.419 9.703 2.497 1.00 96.25 87 GLU A CA 1
ATOM 634 C C . GLU A 1 87 ? 4.875 9.589 2.969 1.00 96.25 87 GLU A C 1
ATOM 636 O O . GLU A 1 87 ? 5.764 9.319 2.167 1.00 96.25 87 GLU A O 1
ATOM 641 N N . LEU A 1 88 ? 5.127 9.725 4.276 1.00 96.12 88 LEU A N 1
ATOM 642 C CA . LEU A 1 88 ? 6.470 9.613 4.841 1.00 96.12 88 LEU A CA 1
ATOM 643 C C . LEU A 1 88 ? 7.051 8.209 4.660 1.00 96.12 88 LEU A C 1
ATOM 645 O O . LEU A 1 88 ? 8.218 8.086 4.296 1.00 96.12 88 LEU A O 1
ATOM 649 N N . PHE A 1 89 ? 6.257 7.160 4.897 1.00 95.44 89 PHE A N 1
ATOM 650 C CA . PHE A 1 89 ? 6.717 5.788 4.696 1.00 95.44 89 PHE A CA 1
ATOM 651 C C . PHE A 1 89 ? 7.172 5.571 3.250 1.00 95.44 89 PHE A C 1
ATOM 653 O O . PHE A 1 89 ? 8.301 5.135 3.041 1.00 95.44 89 PHE A O 1
ATOM 660 N N . PHE A 1 90 ? 6.347 5.934 2.264 1.00 94.62 90 PHE A N 1
ATOM 661 C CA . PHE A 1 90 ? 6.698 5.749 0.854 1.00 94.62 90 PHE A CA 1
ATOM 662 C C . PHE A 1 90 ? 7.822 6.677 0.384 1.00 94.62 90 PHE A C 1
ATOM 664 O O . PHE A 1 90 ? 8.656 6.250 -0.405 1.00 94.62 90 PHE A O 1
ATOM 671 N N . ALA A 1 91 ? 7.933 7.894 0.923 1.00 93.75 91 ALA A N 1
ATOM 672 C CA . ALA A 1 91 ? 9.055 8.787 0.630 1.00 93.75 91 ALA A CA 1
ATOM 673 C C . ALA A 1 91 ? 10.401 8.268 1.168 1.00 93.75 91 ALA A C 1
ATOM 675 O O . ALA A 1 91 ? 11.459 8.578 0.616 1.00 93.75 91 ALA A O 1
ATOM 676 N N . VAL A 1 92 ? 10.394 7.522 2.276 1.00 92.44 92 VAL A N 1
ATOM 677 C CA . VAL A 1 92 ? 11.598 6.857 2.796 1.00 92.44 92 VAL A CA 1
ATOM 678 C C . VAL A 1 92 ? 11.853 5.558 2.039 1.00 92.44 92 VAL A C 1
ATOM 680 O O . VAL A 1 92 ? 12.993 5.296 1.677 1.00 92.44 92 VAL A O 1
ATOM 683 N N . TYR A 1 93 ? 10.805 4.781 1.765 1.00 89.75 93 TYR A N 1
ATOM 684 C CA . TYR A 1 93 ? 10.891 3.527 1.024 1.00 89.75 93 TYR A CA 1
ATOM 685 C C . TYR A 1 93 ? 11.429 3.722 -0.399 1.00 89.75 93 TYR A C 1
ATOM 687 O O . TYR A 1 93 ? 12.316 2.979 -0.777 1.00 89.75 93 TYR A O 1
ATOM 695 N N . ALA A 1 94 ? 11.027 4.781 -1.114 1.00 89.00 94 ALA A N 1
ATOM 696 C CA . ALA A 1 94 ? 11.523 5.128 -2.457 1.00 89.00 94 ALA A CA 1
ATOM 697 C C . ALA A 1 94 ? 13.044 5.367 -2.559 1.00 89.00 94 ALA A C 1
ATOM 699 O O . ALA A 1 94 ? 13.560 5.627 -3.642 1.00 89.00 94 ALA A O 1
ATOM 700 N N . ARG A 1 95 ? 13.76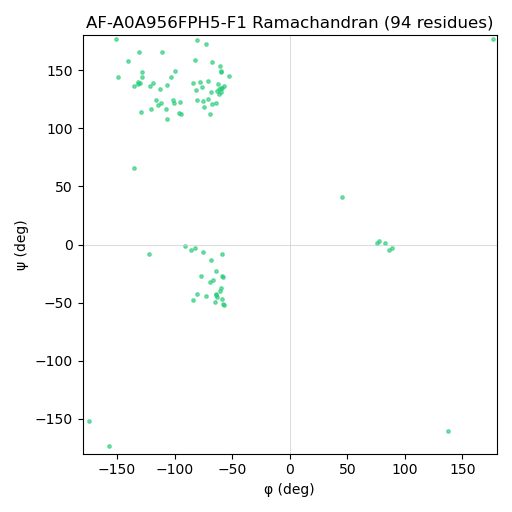0 5.411 -1.430 1.00 88.19 95 ARG A N 1
ATOM 701 C CA . ARG A 1 95 ? 15.220 5.585 -1.392 1.00 88.19 95 ARG A CA 1
ATOM 702 C C . ARG A 1 95 ? 15.981 4.258 -1.394 1.00 88.19 95 ARG A C 1
ATOM 704 O O . ARG A 1 95 ? 17.209 4.291 -1.318 1.00 88.19 95 ARG A O 1
ATOM 711 N N . PHE A 1 96 ? 15.264 3.140 -1.406 1.00 81.69 96 PHE A N 1
ATOM 712 C CA . PHE A 1 96 ? 15.782 1.778 -1.433 1.00 81.69 96 PHE A CA 1
ATOM 713 C C . PHE A 1 96 ? 15.298 1.089 -2.697 1.00 81.69 96 PHE A C 1
ATOM 715 O O . PHE A 1 96 ? 16.073 0.242 -3.185 1.00 81.69 96 PHE A O 1
#

Foldseek 3Di:
DFFAFPVRHTPDDQPDDDPWDKDADPPDADPVRGGQIETEDDDDDPPPDDDDFDFADKDADADPNHTRIYTYTYNDHDDPVRVVSVVVVRVVSNVD